Protein AF-A0A3L6N5U7-F1 (afdb_monomer_lite)

Organism: NCBI:txid396571

Structure (mmCIF, N/CA/C/O backbone):
data_AF-A0A3L6N5U7-F1
#
_entry.id   AF-A0A3L6N5U7-F1
#
loop_
_atom_site.group_PDB
_atom_site.id
_atom_site.type_symbol
_atom_site.label_atom_id
_atom_site.label_alt_id
_atom_site.label_comp_id
_atom_site.label_asym_id
_atom_site.label_entity_id
_atom_site.label_seq_id
_atom_site.pdbx_PDB_ins_code
_atom_site.Cartn_x
_atom_site.Cartn_y
_atom_site.Cartn_z
_atom_site.occupancy
_atom_site.B_iso_or_equiv
_atom_site.auth_seq_id
_atom_site.auth_comp_id
_atom_site.auth_asym_id
_atom_site.auth_atom_id
_atom_site.pdbx_PDB_model_num
ATOM 1 N N . MET A 1 1 ? -17.694 -29.998 24.490 1.00 39.41 1 MET A N 1
ATOM 2 C CA . MET A 1 1 ? -16.422 -29.315 24.181 1.00 39.41 1 MET A CA 1
ATOM 3 C C . MET A 1 1 ? -15.915 -29.893 22.875 1.00 39.41 1 MET A C 1
ATOM 5 O O . MET A 1 1 ? -15.383 -30.993 22.890 1.00 39.41 1 MET A O 1
ATOM 9 N N . GLU A 1 2 ? -16.165 -29.221 21.754 1.00 40.91 2 GLU A N 1
ATOM 10 C CA . GLU A 1 2 ? -15.541 -29.601 20.482 1.00 40.91 2 GLU A CA 1
ATOM 11 C C . GLU A 1 2 ? -14.094 -29.110 20.492 1.00 40.91 2 GLU A C 1
ATOM 13 O O . GLU A 1 2 ? -13.830 -27.922 20.671 1.00 40.91 2 GLU A O 1
ATOM 18 N N . GLN A 1 3 ? -13.154 -30.044 20.365 1.00 48.75 3 GLN A N 1
ATOM 19 C CA . GLN A 1 3 ? -11.753 -29.731 20.121 1.00 48.75 3 GLN A CA 1
ATOM 20 C C . GLN A 1 3 ? -11.620 -29.323 18.654 1.00 48.75 3 GLN A C 1
ATOM 22 O O . GLN A 1 3 ? -11.813 -30.147 17.763 1.00 48.75 3 GLN A O 1
ATOM 27 N N . SER A 1 4 ? -11.306 -28.054 18.393 1.00 54.50 4 SER A N 1
ATOM 28 C CA . SER A 1 4 ? -10.945 -27.614 17.049 1.00 54.50 4 SER A CA 1
ATOM 29 C C . SER A 1 4 ? -9.576 -28.191 16.691 1.00 54.50 4 SER A C 1
ATOM 31 O O . SER A 1 4 ? -8.573 -27.846 17.321 1.00 54.50 4 SER A O 1
ATOM 33 N N . THR A 1 5 ? -9.524 -29.065 15.691 1.00 50.28 5 THR A N 1
ATOM 34 C CA . THR A 1 5 ? -8.267 -29.550 15.115 1.00 50.28 5 THR A CA 1
ATOM 35 C C . THR A 1 5 ? -7.458 -28.353 14.595 1.00 50.28 5 THR A C 1
ATOM 37 O O . THR A 1 5 ? -8.010 -27.557 13.830 1.00 50.28 5 THR A O 1
ATOM 40 N N . PRO A 1 6 ? -6.175 -28.186 14.969 1.00 58.03 6 PRO A N 1
ATOM 41 C CA . PRO A 1 6 ? -5.337 -27.152 14.377 1.00 58.03 6 PRO A CA 1
ATOM 42 C C . PRO A 1 6 ? -5.144 -27.501 12.902 1.00 58.03 6 PRO A C 1
ATOM 44 O O . PRO A 1 6 ? -4.611 -28.564 12.582 1.00 58.03 6 PRO A O 1
ATOM 47 N N . VAL A 1 7 ? -5.601 -26.638 11.997 1.00 56.59 7 VAL A N 1
ATOM 48 C CA . VAL A 1 7 ? -5.279 -26.787 10.576 1.00 56.59 7 VAL A CA 1
ATOM 49 C C . VAL A 1 7 ? -3.777 -26.541 10.436 1.00 56.59 7 VAL A C 1
ATOM 51 O O . VAL A 1 7 ? -3.297 -25.446 10.727 1.00 56.59 7 VAL A O 1
ATOM 54 N N . ALA A 1 8 ? -3.029 -27.580 10.063 1.00 52.41 8 ALA A N 1
ATOM 55 C CA . ALA A 1 8 ? -1.595 -27.480 9.834 1.00 52.41 8 ALA A CA 1
ATOM 56 C C . ALA A 1 8 ? -1.334 -26.560 8.633 1.00 52.41 8 ALA A C 1
ATOM 58 O O . ALA A 1 8 ? -1.905 -26.759 7.565 1.00 52.41 8 ALA A O 1
ATOM 59 N N . TYR A 1 9 ? -0.490 -25.545 8.821 1.00 48.12 9 TYR A N 1
ATOM 60 C CA . TYR A 1 9 ? -0.084 -24.630 7.757 1.00 48.12 9 TYR A CA 1
ATOM 61 C C . TYR A 1 9 ? 0.864 -25.361 6.795 1.00 48.12 9 TYR A C 1
ATOM 63 O O . TYR A 1 9 ? 1.998 -25.672 7.154 1.00 48.12 9 TYR A O 1
ATOM 71 N N . ASP A 1 10 ? 0.386 -25.665 5.591 1.00 67.50 10 ASP A N 1
ATOM 72 C CA . ASP A 1 10 ? 1.043 -26.524 4.593 1.00 67.50 10 ASP A CA 1
ATOM 73 C C . ASP A 1 10 ? 1.798 -25.752 3.498 1.00 67.50 10 ASP A C 1
ATOM 75 O O . ASP A 1 10 ? 2.242 -26.337 2.511 1.00 67.50 10 ASP A O 1
ATOM 79 N N . LEU A 1 11 ? 1.990 -24.442 3.691 1.00 47.75 11 LEU A N 1
ATOM 80 C CA . LEU A 1 11 ? 2.719 -23.544 2.783 1.00 47.75 11 LEU A CA 1
ATOM 81 C C . LEU A 1 11 ? 2.132 -23.463 1.360 1.00 47.75 11 LEU A C 1
ATOM 83 O O . LEU A 1 11 ? 2.763 -22.883 0.473 1.00 47.75 11 LEU A O 1
ATOM 87 N N . ALA A 1 12 ? 0.928 -23.990 1.132 1.00 51.53 12 ALA A N 1
ATOM 88 C CA . ALA A 1 12 ? 0.264 -23.967 -0.161 1.00 51.53 12 ALA A CA 1
ATOM 89 C C . ALA A 1 12 ? -0.903 -22.964 -0.178 1.00 51.53 12 ALA A C 1
ATOM 91 O O . ALA A 1 12 ? -1.634 -22.760 0.791 1.00 51.53 12 ALA A O 1
ATOM 92 N N . SER A 1 13 ? -1.080 -22.283 -1.316 1.00 48.91 13 SER A N 1
ATOM 93 C CA . SER A 1 13 ? -2.195 -21.350 -1.507 1.00 48.91 13 SER A CA 1
ATOM 94 C C . SER A 1 13 ? -3.445 -22.127 -1.920 1.00 48.91 13 SER A C 1
ATOM 96 O O . SER A 1 13 ? -3.700 -22.348 -3.102 1.00 48.91 13 SER A O 1
ATOM 98 N N . HIS A 1 14 ? -4.228 -22.569 -0.937 1.00 54.41 14 HIS A N 1
ATOM 99 C CA . HIS A 1 14 ? -5.444 -23.356 -1.176 1.00 54.41 14 HIS A CA 1
ATOM 100 C C . HIS A 1 14 ? -6.653 -22.522 -1.631 1.00 54.41 14 HIS A C 1
ATOM 102 O O . HIS A 1 14 ? -7.686 -23.076 -2.015 1.00 54.41 14 HIS A O 1
ATOM 108 N N . HIS A 1 15 ? -6.559 -21.187 -1.599 1.00 49.44 15 HIS A N 1
ATOM 109 C CA . HIS A 1 15 ? -7.717 -20.301 -1.742 1.00 49.44 15 HIS A CA 1
ATOM 110 C C . HIS A 1 15 ? -7.428 -19.115 -2.672 1.00 49.44 15 HIS A C 1
ATOM 112 O O . HIS A 1 15 ? -7.087 -18.021 -2.226 1.00 49.44 15 HIS A O 1
ATOM 118 N N . ALA A 1 16 ? -7.637 -19.318 -3.976 1.00 43.34 16 ALA A N 1
ATOM 119 C CA . ALA A 1 16 ? -7.373 -18.332 -5.034 1.00 43.34 16 ALA A CA 1
ATOM 120 C C . ALA A 1 16 ? -8.149 -16.999 -4.904 1.00 43.34 16 ALA A C 1
ATOM 122 O O . ALA A 1 16 ? -7.760 -16.007 -5.512 1.00 43.34 16 ALA A O 1
ATOM 123 N N . LEU A 1 17 ? -9.228 -16.959 -4.110 1.00 43.31 17 LEU A N 1
ATOM 124 C CA . LEU A 1 17 ? -10.037 -15.756 -3.856 1.00 43.31 17 LEU A CA 1
ATOM 125 C C . LEU A 1 17 ? -9.650 -15.009 -2.559 1.00 43.31 17 LEU A C 1
ATOM 127 O O . LEU A 1 17 ? -10.233 -13.967 -2.262 1.00 43.31 17 LEU A O 1
ATOM 131 N N . GLY A 1 18 ? -8.649 -15.507 -1.816 1.00 52.25 18 GLY A N 1
ATOM 132 C CA . GLY A 1 18 ? -8.188 -14.958 -0.538 1.00 52.25 18 GLY A CA 1
ATOM 133 C C . GLY A 1 18 ? -9.109 -15.310 0.637 1.00 52.25 18 GLY A C 1
ATOM 134 O O . GLY A 1 18 ? -10.327 -15.266 0.522 1.00 52.25 18 GLY A O 1
ATOM 135 N N . GLY A 1 19 ? -8.546 -15.631 1.810 1.00 52.78 19 GLY A N 1
ATOM 136 C CA . GLY A 1 19 ? -9.317 -16.025 3.007 1.00 52.78 19 GLY A CA 1
ATOM 137 C C . GLY A 1 19 ? -10.397 -15.018 3.439 1.00 52.78 19 GLY A C 1
ATOM 138 O O . GLY A 1 19 ? -11.397 -15.394 4.051 1.00 52.78 19 GLY A O 1
ATOM 139 N N . GLY A 1 20 ? -10.254 -13.749 3.039 1.00 52.97 20 GLY A N 1
ATOM 140 C CA . GLY A 1 20 ? -11.243 -12.704 3.282 1.00 52.97 20 GLY A CA 1
ATOM 141 C C . GLY A 1 20 ? -12.613 -12.975 2.656 1.00 52.97 20 GLY A C 1
ATOM 142 O O . GLY A 1 20 ? -13.619 -12.596 3.251 1.00 52.97 20 GLY A O 1
ATOM 143 N N . SER A 1 21 ? -12.688 -13.691 1.525 1.00 55.34 21 SER A N 1
ATOM 144 C CA . SER A 1 21 ? -13.961 -14.006 0.858 1.00 55.34 21 SER A CA 1
ATOM 145 C C . SER A 1 21 ? -14.874 -14.921 1.683 1.00 55.34 21 SER A C 1
ATOM 147 O O . SER A 1 21 ? -16.085 -14.906 1.487 1.00 55.34 21 SER A O 1
ATOM 149 N N . TYR A 1 22 ? -14.325 -15.693 2.627 1.00 53.09 22 TYR A N 1
ATOM 150 C CA . TYR A 1 22 ? -15.095 -16.606 3.485 1.00 53.09 22 TYR A CA 1
ATOM 151 C C . TYR A 1 22 ? -15.596 -15.944 4.775 1.00 53.09 22 TYR A C 1
ATOM 153 O O . TYR A 1 22 ? -16.622 -16.346 5.318 1.00 53.09 22 TYR A O 1
ATOM 161 N N . ALA A 1 23 ? -14.930 -14.878 5.228 1.00 54.94 23 ALA A N 1
ATOM 162 C CA . ALA A 1 23 ? -15.382 -14.040 6.341 1.00 54.94 23 ALA A CA 1
ATOM 163 C C . ALA A 1 23 ? -16.439 -12.995 5.914 1.00 54.94 23 ALA A C 1
ATOM 165 O O . ALA A 1 23 ? -16.882 -12.175 6.725 1.00 54.94 23 ALA A O 1
ATOM 166 N N . PHE A 1 24 ? -16.860 -13.003 4.641 1.00 54.38 24 PHE A N 1
ATOM 167 C CA . PHE A 1 24 ? -17.803 -12.040 4.075 1.00 54.38 24 PHE A CA 1
ATOM 168 C C . PHE A 1 24 ? -19.251 -12.302 4.526 1.00 54.38 24 PHE A C 1
ATOM 170 O O . PHE A 1 24 ? -20.109 -12.791 3.796 1.00 54.38 24 PHE A O 1
ATOM 177 N N . LYS A 1 25 ? -19.546 -11.868 5.752 1.00 54.81 25 LYS A N 1
ATOM 178 C CA . LYS A 1 25 ? -20.881 -11.449 6.196 1.00 54.81 25 LYS A CA 1
ATOM 179 C C . LYS A 1 25 ? -20.740 -10.083 6.858 1.00 54.81 25 LYS A C 1
ATOM 181 O O . LYS A 1 25 ? -20.513 -10.010 8.056 1.00 54.81 25 LYS A O 1
ATOM 186 N N . THR A 1 26 ? -20.787 -9.024 6.043 1.00 62.34 26 THR A N 1
ATOM 187 C CA . THR A 1 26 ? -20.958 -7.586 6.385 1.00 62.34 26 THR A CA 1
ATOM 188 C C . THR A 1 26 ? -20.045 -6.924 7.436 1.00 62.34 26 THR A C 1
ATOM 190 O O . THR A 1 26 ? -19.988 -5.699 7.468 1.00 62.34 26 THR A O 1
ATOM 193 N N . ARG A 1 27 ? -19.284 -7.663 8.251 1.00 77.25 27 ARG A N 1
ATOM 194 C CA . ARG A 1 27 ? -18.474 -7.167 9.377 1.00 77.25 27 ARG A CA 1
ATOM 195 C C . ARG A 1 27 ? -16.999 -7.549 9.239 1.00 77.25 27 ARG A C 1
ATOM 197 O O . ARG A 1 27 ? -16.330 -7.839 10.223 1.00 77.25 27 ARG A O 1
ATOM 204 N N . TYR A 1 28 ? -16.492 -7.555 8.008 1.00 82.06 28 TYR A N 1
ATOM 205 C CA . TYR A 1 28 ? -15.103 -7.914 7.716 1.00 82.06 28 TYR A CA 1
ATOM 206 C C . TYR A 1 28 ? -14.059 -7.062 8.475 1.00 82.06 28 TYR A C 1
ATOM 208 O O . TYR A 1 28 ? -13.150 -7.651 9.052 1.00 82.06 28 TYR A O 1
ATOM 216 N N . PRO A 1 29 ? -14.197 -5.722 8.591 1.00 86.12 29 PRO A N 1
ATOM 217 C CA . PRO A 1 29 ? -13.277 -4.907 9.394 1.00 86.12 29 PRO A CA 1
ATOM 218 C C . PRO A 1 29 ? -13.261 -5.310 10.874 1.00 86.12 29 PRO A C 1
ATOM 220 O O . PRO A 1 29 ? -12.198 -5.414 11.478 1.00 86.12 29 PRO A O 1
ATOM 223 N N . LEU A 1 30 ? -14.432 -5.612 11.444 1.00 85.94 30 LEU A N 1
ATOM 224 C CA . LEU A 1 30 ? -14.534 -6.080 12.824 1.00 85.94 30 LEU A CA 1
ATOM 225 C C . LEU A 1 30 ? -13.890 -7.456 13.002 1.00 85.94 30 LEU A C 1
ATOM 227 O O . LEU A 1 30 ? -13.192 -7.677 13.983 1.00 85.94 30 LEU A O 1
ATOM 231 N N . TYR A 1 31 ? -14.101 -8.371 12.056 1.00 85.19 31 TYR A N 1
ATOM 232 C CA . TYR A 1 31 ? -13.429 -9.666 12.073 1.00 85.19 31 TYR A CA 1
ATOM 233 C C . TYR A 1 31 ? -11.907 -9.494 12.048 1.00 85.19 31 TYR A C 1
ATOM 235 O O . TYR A 1 31 ? -11.226 -10.039 12.910 1.00 85.19 31 TYR A O 1
ATOM 243 N N . LEU A 1 32 ? -11.377 -8.664 11.146 1.00 85.88 32 LEU A N 1
ATOM 244 C CA . LEU A 1 32 ? -9.943 -8.371 11.094 1.00 85.88 32 LEU A CA 1
ATOM 245 C C . LEU A 1 32 ? -9.427 -7.774 12.405 1.00 85.88 32 LEU A C 1
ATOM 247 O O . LEU A 1 32 ? -8.379 -8.192 12.882 1.00 85.88 32 LEU A O 1
ATOM 251 N N . LYS A 1 33 ? -10.194 -6.879 13.038 1.00 87.44 33 LYS A N 1
ATOM 252 C CA . LYS A 1 33 ? -9.870 -6.344 14.366 1.00 87.44 33 LYS A CA 1
ATOM 253 C C . LYS A 1 33 ? -9.716 -7.445 15.423 1.00 87.44 33 LYS A C 1
ATOM 255 O O . LYS A 1 33 ? -8.835 -7.329 16.265 1.00 87.44 33 LYS A O 1
ATOM 260 N N . THR A 1 34 ? -10.516 -8.518 15.376 1.00 86.38 34 THR A N 1
ATOM 261 C CA . THR A 1 34 ? -10.370 -9.656 16.313 1.00 86.38 34 THR A CA 1
ATOM 262 C C . THR A 1 34 ? -9.111 -10.492 16.091 1.00 86.38 34 THR A C 1
ATOM 264 O O . THR A 1 34 ? -8.728 -11.244 16.980 1.00 86.38 34 THR A O 1
ATOM 267 N N . LEU A 1 35 ? -8.474 -10.370 14.923 1.00 86.56 35 LEU A N 1
ATOM 268 C CA . LEU A 1 35 ? -7.242 -11.087 14.593 1.00 86.56 35 LEU A CA 1
ATOM 269 C C . LEU A 1 35 ? -5.978 -10.310 14.986 1.00 86.56 35 LEU A C 1
ATOM 271 O O . LEU A 1 35 ? -4.882 -10.856 14.893 1.00 86.56 35 LEU A O 1
ATOM 275 N N . LEU A 1 36 ? -6.109 -9.045 15.393 1.00 86.25 36 LEU A N 1
ATOM 276 C CA . LEU A 1 36 ? -4.976 -8.227 15.809 1.00 86.25 36 LEU A CA 1
ATOM 277 C C . LEU A 1 36 ? -4.531 -8.621 17.218 1.00 86.25 36 LEU A C 1
ATOM 279 O O . LEU A 1 36 ? -5.322 -8.598 18.158 1.00 86.25 36 LEU A O 1
ATOM 283 N N . SER A 1 37 ? -3.244 -8.933 17.358 1.00 84.00 37 SER A N 1
ATOM 284 C CA . SER A 1 37 ? -2.620 -9.331 18.625 1.00 84.00 37 SER A CA 1
ATOM 285 C C . SER A 1 37 ? -2.655 -8.218 19.677 1.00 84.00 37 SER A C 1
ATOM 287 O O . SER A 1 37 ? -2.781 -8.499 20.865 1.00 84.00 37 SER A O 1
ATOM 289 N N . ASP A 1 38 ? -2.538 -6.962 19.232 1.00 86.12 38 ASP A N 1
ATOM 290 C CA . ASP A 1 38 ? -2.561 -5.767 20.077 1.00 86.12 38 ASP A CA 1
ATOM 291 C C . ASP A 1 38 ? -3.323 -4.624 19.373 1.00 86.12 38 ASP A C 1
ATOM 293 O O . ASP A 1 38 ? -2.735 -3.846 18.619 1.00 86.12 38 ASP A O 1
ATOM 297 N N . PRO A 1 39 ? -4.644 -4.503 19.598 1.00 76.69 39 PRO A N 1
ATOM 298 C CA . PRO A 1 39 ? -5.463 -3.445 19.006 1.00 76.69 39 PRO A CA 1
ATOM 299 C C . PRO A 1 39 ? -5.122 -2.027 19.495 1.00 76.69 39 PRO A C 1
ATOM 301 O O . PRO A 1 39 ? -5.674 -1.066 18.959 1.00 76.69 39 PRO A O 1
ATOM 304 N N . GLY A 1 40 ? -4.289 -1.887 20.536 1.00 80.44 40 GLY A N 1
ATOM 305 C CA . GLY A 1 40 ? -3.831 -0.595 21.053 1.00 80.44 40 GLY A CA 1
ATOM 306 C C . GLY A 1 40 ? -2.649 -0.015 20.274 1.00 80.44 40 GLY A C 1
ATOM 307 O O . GLY A 1 40 ? -2.355 1.173 20.414 1.00 80.44 40 GLY A O 1
ATOM 308 N N . GLN A 1 41 ? -1.988 -0.826 19.445 1.00 89.88 41 GLN A N 1
ATOM 309 C CA . GLN A 1 41 ? -0.927 -0.381 18.549 1.00 89.88 41 GLN A CA 1
ATOM 310 C C . GLN A 1 41 ? -1.472 0.024 17.180 1.00 89.88 41 GLN A C 1
ATOM 312 O O . GLN A 1 41 ? -2.541 -0.406 16.738 1.00 89.88 41 GLN A O 1
ATOM 317 N N . ARG A 1 42 ? -0.688 0.847 16.478 1.00 91.25 42 ARG A N 1
ATOM 318 C CA . ARG A 1 42 ? -0.975 1.200 15.092 1.00 91.25 42 ARG A CA 1
ATOM 319 C C . ARG A 1 42 ? -0.991 -0.056 14.223 1.00 91.25 42 ARG A C 1
ATOM 321 O O . ARG A 1 42 ? -0.028 -0.814 14.190 1.00 91.25 42 ARG A O 1
ATOM 328 N N . THR A 1 43 ? -2.072 -0.231 13.475 1.00 93.06 43 THR A N 1
ATOM 329 C CA . THR A 1 43 ? -2.232 -1.295 12.484 1.00 93.06 43 THR A CA 1
ATOM 330 C C . THR A 1 43 ? -1.823 -0.791 11.104 1.00 93.06 43 THR A C 1
ATOM 332 O O . THR A 1 43 ? -2.316 0.235 10.635 1.00 93.06 43 THR A O 1
ATOM 335 N N . GLU A 1 44 ? -0.961 -1.529 10.409 1.00 93.81 44 GLU A N 1
ATOM 336 C CA . GLU A 1 44 ? -0.572 -1.200 9.037 1.00 93.81 44 GLU A CA 1
ATOM 337 C C . GLU A 1 44 ? -1.279 -2.103 8.022 1.00 93.81 44 GLU A C 1
ATOM 339 O O . GLU A 1 44 ? -1.172 -3.327 8.066 1.00 93.81 44 GLU A O 1
ATOM 344 N N . VAL A 1 45 ? -1.975 -1.491 7.062 1.00 94.75 45 VAL A N 1
ATOM 345 C CA . VAL A 1 45 ? -2.423 -2.172 5.844 1.00 94.75 45 VAL A CA 1
ATOM 346 C C . VAL A 1 45 ? -1.314 -2.029 4.807 1.00 94.75 45 VAL A C 1
ATOM 348 O O . VAL A 1 45 ? -1.128 -0.961 4.223 1.00 94.75 45 VAL A O 1
ATOM 351 N N . ASN A 1 46 ? -0.559 -3.102 4.595 1.00 94.56 46 ASN A N 1
ATOM 352 C CA . ASN A 1 46 ? 0.540 -3.124 3.638 1.00 94.56 46 ASN A CA 1
ATOM 353 C C . ASN A 1 46 ? 0.074 -3.584 2.248 1.00 94.56 46 ASN A C 1
ATOM 355 O O . ASN A 1 46 ? -0.705 -4.531 2.119 1.00 94.56 46 ASN A O 1
ATOM 359 N N . ILE A 1 47 ? 0.569 -2.917 1.206 1.00 93.06 47 ILE A N 1
ATOM 360 C CA . ILE A 1 47 ? 0.421 -3.338 -0.185 1.00 93.06 47 ILE A CA 1
ATOM 361 C C . ILE A 1 47 ? 1.754 -3.190 -0.915 1.00 93.06 47 ILE A C 1
ATOM 363 O O . ILE A 1 47 ? 2.375 -2.130 -0.883 1.00 93.06 47 ILE A O 1
ATOM 367 N N . ILE A 1 48 ? 2.159 -4.248 -1.616 1.00 91.94 48 ILE A N 1
ATOM 368 C CA . ILE A 1 48 ? 3.361 -4.266 -2.450 1.00 91.94 48 ILE A CA 1
ATOM 369 C C . ILE A 1 48 ? 2.951 -4.116 -3.912 1.00 91.94 48 ILE A C 1
ATOM 371 O O . ILE A 1 48 ? 2.039 -4.794 -4.392 1.00 91.94 48 ILE A O 1
ATOM 375 N N . ILE A 1 49 ? 3.614 -3.211 -4.626 1.00 90.19 49 ILE A N 1
ATOM 376 C CA . ILE A 1 49 ? 3.274 -2.832 -5.995 1.00 90.19 49 ILE A CA 1
ATOM 377 C C . ILE A 1 49 ? 4.543 -2.776 -6.829 1.00 90.19 49 ILE A C 1
ATOM 379 O O . ILE A 1 49 ? 5.555 -2.241 -6.395 1.00 90.19 49 ILE A O 1
ATOM 383 N N . GLN A 1 50 ? 4.470 -3.265 -8.063 1.00 89.50 50 GLN A N 1
ATOM 384 C CA . GLN A 1 50 ? 5.554 -3.186 -9.035 1.00 89.50 50 GLN A CA 1
ATOM 385 C C . GLN A 1 50 ? 5.145 -2.258 -10.196 1.00 89.50 50 GLN A C 1
ATOM 387 O O . GLN A 1 50 ? 4.422 -2.701 -11.090 1.00 89.50 50 GLN A O 1
ATOM 392 N N . PRO A 1 51 ? 5.594 -0.988 -10.228 1.00 88.88 51 PRO A N 1
ATOM 393 C CA . PRO A 1 51 ? 5.318 -0.025 -11.303 1.00 88.88 51 PRO A CA 1
ATOM 394 C C . PRO A 1 51 ? 6.007 -0.377 -12.637 1.00 88.88 51 PRO A C 1
ATOM 396 O O . PRO A 1 51 ? 6.894 0.322 -13.113 1.00 88.88 51 PRO A O 1
ATOM 399 N N . ASN A 1 52 ? 5.626 -1.487 -13.261 1.00 85.88 52 ASN A N 1
ATOM 400 C CA . ASN A 1 52 ? 6.226 -1.987 -14.505 1.00 85.88 52 ASN A CA 1
ATOM 401 C C . ASN A 1 52 ? 5.469 -1.571 -15.778 1.00 85.88 52 ASN A C 1
ATOM 403 O O . ASN A 1 52 ? 5.945 -1.789 -16.889 1.00 85.88 52 ASN A O 1
ATOM 407 N N . SER A 1 53 ? 4.284 -0.996 -15.609 1.00 87.56 53 SER A N 1
ATOM 408 C CA . SER A 1 53 ? 3.340 -0.603 -16.652 1.00 87.56 53 SER A CA 1
ATOM 409 C C . SER A 1 53 ? 2.384 0.450 -16.078 1.00 87.56 53 SER A C 1
ATOM 411 O O . SER A 1 53 ? 2.357 0.625 -14.853 1.00 87.56 53 SER A O 1
ATOM 413 N N . PRO A 1 54 ? 1.588 1.166 -16.900 1.00 91.56 54 PRO A N 1
ATOM 414 C CA . PRO A 1 54 ? 0.505 1.993 -16.375 1.00 91.56 54 PRO A CA 1
ATOM 415 C C . PRO A 1 54 ? -0.409 1.164 -15.464 1.00 91.56 54 PRO A C 1
ATOM 417 O O . PRO A 1 54 ? -0.661 -0.005 -15.749 1.00 91.56 54 PRO A O 1
ATOM 420 N N . ALA A 1 55 ? -0.904 1.758 -14.376 1.00 91.38 55 ALA A N 1
ATOM 421 C CA . ALA A 1 55 ? -1.759 1.051 -13.427 1.00 91.38 55 ALA A CA 1
ATOM 422 C C . ALA A 1 55 ? -3.017 0.513 -14.129 1.00 91.38 55 ALA A C 1
ATOM 424 O O . ALA A 1 55 ? -3.899 1.269 -14.535 1.00 91.38 55 ALA A O 1
ATOM 425 N N . HIS A 1 56 ? -3.091 -0.807 -14.285 1.00 90.88 56 HIS A N 1
ATOM 426 C CA . HIS A 1 56 ? -4.249 -1.473 -14.867 1.00 90.88 56 HIS A CA 1
ATOM 427 C C . HIS A 1 56 ? -5.340 -1.698 -13.811 1.00 90.88 56 HIS A C 1
ATOM 429 O O . HIS A 1 56 ? -5.119 -1.520 -12.611 1.00 90.88 56 HIS A O 1
ATOM 435 N N . VAL A 1 57 ? -6.515 -2.166 -14.242 1.00 89.81 57 VAL A N 1
ATOM 436 C CA . VAL A 1 57 ? -7.688 -2.353 -13.366 1.00 89.81 57 VAL A CA 1
ATOM 437 C C . VAL A 1 57 ? -7.375 -3.161 -12.102 1.00 89.81 57 VAL A C 1
ATOM 439 O O . VAL A 1 57 ? -7.755 -2.743 -11.016 1.00 89.81 57 VAL A O 1
ATOM 442 N N . GLY A 1 58 ? -6.597 -4.245 -12.212 1.00 87.94 58 GLY A N 1
ATOM 443 C CA . GLY A 1 58 ? -6.168 -5.036 -11.051 1.00 87.94 58 GLY A CA 1
ATOM 444 C C . GLY A 1 58 ? -5.423 -4.212 -9.993 1.00 87.94 58 GLY A C 1
ATOM 445 O O . GLY A 1 58 ? -5.797 -4.239 -8.826 1.00 87.94 58 GLY A O 1
ATOM 446 N N . THR A 1 59 ? -4.434 -3.412 -10.400 1.00 91.25 59 THR A N 1
ATOM 447 C CA . THR A 1 59 ? -3.699 -2.497 -9.516 1.00 91.25 59 THR A CA 1
ATOM 448 C C . THR A 1 59 ? -4.631 -1.495 -8.844 1.00 91.25 59 THR A C 1
ATOM 450 O O . THR A 1 59 ? -4.550 -1.301 -7.633 1.00 91.25 59 THR A O 1
ATOM 453 N N . MET A 1 60 ? -5.543 -0.889 -9.612 1.00 92.69 60 MET A N 1
ATOM 454 C CA . MET A 1 60 ? -6.516 0.075 -9.088 1.00 92.69 60 MET A CA 1
ATOM 455 C C . MET A 1 60 ? -7.450 -0.563 -8.059 1.00 92.69 60 MET A C 1
ATOM 457 O O . MET A 1 60 ? -7.725 0.040 -7.023 1.00 92.69 60 MET A O 1
ATOM 461 N N . CYS A 1 61 ? -7.911 -1.789 -8.313 1.00 92.12 61 CYS A N 1
ATOM 462 C CA . CYS A 1 61 ? -8.745 -2.541 -7.383 1.00 92.12 61 CYS A CA 1
ATOM 463 C C . CYS A 1 61 ? -7.996 -2.877 -6.090 1.00 92.12 61 CYS A C 1
ATOM 465 O O . CYS A 1 61 ? -8.548 -2.660 -5.014 1.00 92.12 61 CYS A O 1
ATOM 467 N N . SER A 1 62 ? -6.751 -3.353 -6.172 1.00 93.25 62 SER A N 1
ATOM 468 C CA . SER A 1 62 ? -5.950 -3.690 -4.988 1.00 93.25 62 SER A CA 1
ATOM 469 C C . SER A 1 62 ? -5.624 -2.459 -4.141 1.00 93.25 62 SER A C 1
ATOM 471 O O . SER A 1 62 ? -5.826 -2.476 -2.928 1.00 93.25 62 SER A O 1
ATOM 473 N N . LEU A 1 63 ? -5.194 -1.363 -4.777 1.00 95.56 63 LEU A N 1
ATOM 474 C CA . LEU A 1 63 ? -4.976 -0.078 -4.109 1.00 95.56 63 LEU A CA 1
ATOM 475 C C . LEU A 1 63 ? -6.269 0.436 -3.465 1.00 95.56 63 LEU A C 1
ATOM 477 O O . LEU A 1 63 ? -6.293 0.756 -2.279 1.00 95.56 63 LEU A O 1
ATOM 481 N N . GLY A 1 64 ? -7.366 0.466 -4.223 1.00 95.19 64 GLY A N 1
ATOM 482 C CA . GLY A 1 64 ? -8.667 0.893 -3.716 1.00 95.19 64 GLY A CA 1
ATOM 483 C C . GLY A 1 64 ? -9.123 0.062 -2.518 1.00 95.19 64 GLY A C 1
ATOM 484 O O . GLY A 1 64 ? -9.574 0.623 -1.522 1.00 95.19 64 GLY A O 1
ATOM 485 N N . LEU A 1 65 ? -8.950 -1.261 -2.573 1.00 93.94 65 LEU A N 1
ATOM 486 C CA . LEU A 1 65 ? -9.276 -2.158 -1.469 1.00 93.94 65 LEU A CA 1
ATOM 487 C C . LEU A 1 65 ? -8.447 -1.847 -0.220 1.00 93.94 65 LEU A C 1
ATOM 489 O O . LEU A 1 65 ? -9.026 -1.775 0.861 1.00 93.94 65 LEU A O 1
ATOM 493 N N . ALA A 1 66 ? -7.137 -1.621 -0.353 1.00 95.88 66 ALA A N 1
ATOM 494 C CA . ALA A 1 66 ? -6.270 -1.285 0.777 1.00 95.88 66 ALA A CA 1
ATOM 495 C C . ALA A 1 66 ? -6.743 -0.010 1.498 1.00 95.88 66 ALA A C 1
ATOM 497 O O . ALA A 1 66 ? -6.915 -0.007 2.718 1.00 95.88 66 ALA A O 1
ATOM 498 N N . PHE A 1 67 ? -7.046 1.051 0.744 1.00 97.25 67 PHE A N 1
ATOM 499 C CA . PHE A 1 67 ? -7.519 2.318 1.311 1.00 97.25 67 PHE A CA 1
ATOM 500 C C . PHE A 1 67 ? -8.943 2.237 1.876 1.00 97.25 67 PHE A C 1
ATOM 502 O O . PHE A 1 67 ? -9.208 2.781 2.951 1.00 97.25 67 PHE A O 1
ATOM 509 N N . VAL A 1 68 ? -9.859 1.533 1.200 1.00 95.25 68 VAL A N 1
ATOM 510 C CA . VAL A 1 68 ? -11.210 1.278 1.725 1.00 95.25 68 VAL A CA 1
ATOM 511 C C . VAL A 1 68 ? -11.123 0.497 3.029 1.00 95.25 68 VAL A C 1
ATOM 513 O O . VAL A 1 68 ? -11.780 0.865 3.999 1.00 95.25 68 VAL A O 1
ATOM 516 N N . LEU A 1 69 ? -10.312 -0.559 3.070 1.00 93.56 69 LEU A N 1
ATOM 517 C CA . LEU A 1 69 ? -10.145 -1.378 4.260 1.00 93.56 69 LEU A CA 1
ATOM 518 C C . LEU A 1 69 ? -9.592 -0.551 5.422 1.00 93.56 69 LEU A C 1
ATOM 520 O O . LEU A 1 69 ? -10.172 -0.575 6.505 1.00 93.56 69 LEU A O 1
ATOM 524 N N . ALA A 1 70 ? -8.534 0.226 5.186 1.00 96.25 70 ALA A N 1
ATOM 525 C CA . ALA A 1 70 ? -7.957 1.091 6.205 1.00 96.25 70 ALA A CA 1
ATOM 526 C C . ALA A 1 70 ? -8.983 2.093 6.754 1.00 96.25 70 ALA A C 1
ATOM 528 O O . ALA A 1 70 ? -9.139 2.207 7.967 1.00 96.25 70 ALA A O 1
ATOM 529 N N . ARG A 1 71 ? -9.772 2.741 5.883 1.00 96.50 71 ARG A N 1
ATOM 530 C CA . ARG A 1 71 ? -10.864 3.631 6.312 1.00 96.50 71 ARG A CA 1
ATOM 531 C C . ARG A 1 71 ? -11.883 2.913 7.189 1.00 96.50 71 ARG A C 1
ATOM 533 O O . ARG A 1 71 ? -12.315 3.465 8.194 1.00 96.50 71 ARG A O 1
ATOM 540 N N . ARG A 1 72 ? -12.267 1.691 6.821 1.00 93.94 72 ARG A N 1
ATOM 541 C CA . ARG A 1 72 ? -13.227 0.910 7.606 1.00 93.94 72 ARG A CA 1
ATOM 542 C C . ARG A 1 72 ? -12.662 0.475 8.955 1.00 93.94 72 ARG A C 1
ATOM 544 O O . ARG A 1 72 ? -13.410 0.440 9.918 1.00 93.94 72 ARG A O 1
ATOM 551 N N . LEU A 1 73 ? -11.370 0.173 9.045 1.00 93.56 73 LEU A N 1
ATOM 552 C CA . LEU A 1 73 ? -10.717 -0.134 10.319 1.00 93.56 73 LEU A CA 1
ATOM 553 C C . LEU A 1 73 ? -10.611 1.113 11.219 1.00 93.56 73 LEU A C 1
ATOM 555 O O . LEU A 1 73 ? -10.810 0.996 12.427 1.00 93.56 73 LEU A O 1
ATOM 559 N N . LEU A 1 74 ? -10.397 2.305 10.641 1.00 95.06 74 LEU A N 1
ATOM 560 C CA . LEU A 1 74 ? -10.501 3.577 11.374 1.00 95.06 74 LEU A CA 1
ATOM 561 C C . LEU A 1 74 ? -11.917 3.793 11.937 1.00 95.06 74 LEU A C 1
ATOM 563 O O . LEU A 1 74 ? -12.060 4.2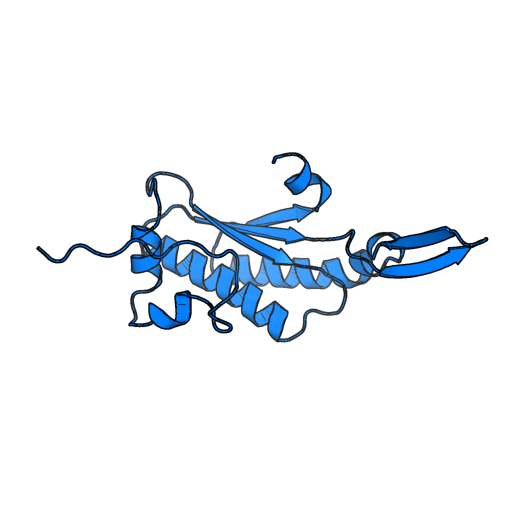28 13.076 1.00 95.06 74 LEU A O 1
ATOM 567 N N . ASP A 1 75 ? -12.965 3.471 11.167 1.00 94.25 75 ASP A N 1
ATOM 568 C CA . ASP A 1 75 ? -14.362 3.567 11.632 1.00 94.25 75 ASP A CA 1
ATOM 569 C C . ASP A 1 75 ? -14.644 2.630 12.829 1.00 94.25 75 ASP A C 1
ATOM 571 O O . ASP A 1 75 ? -15.498 2.932 13.660 1.00 94.25 75 ASP A O 1
ATOM 575 N N . GLU A 1 76 ? -13.896 1.528 12.957 1.00 92.19 76 GLU A N 1
ATOM 576 C CA . GLU A 1 76 ? -13.951 0.589 14.092 1.00 92.19 76 GLU A CA 1
ATOM 577 C C . GLU A 1 76 ? -13.063 1.018 15.283 1.00 92.19 76 GLU A C 1
ATOM 579 O O . GLU A 1 76 ? -12.891 0.260 16.249 1.00 92.19 76 GLU A O 1
ATOM 584 N N . GLY A 1 77 ? -12.488 2.225 15.233 1.00 93.19 77 GLY A N 1
ATOM 585 C CA . GLY A 1 77 ? -11.727 2.841 16.322 1.00 93.19 77 GLY A CA 1
ATOM 586 C C . GLY A 1 77 ? -10.273 2.385 16.446 1.00 93.19 77 GLY A C 1
ATOM 587 O O . GLY A 1 77 ? -9.696 2.533 17.520 1.00 93.19 77 GLY A O 1
ATOM 588 N N . LEU A 1 78 ? -9.688 1.804 15.396 1.00 94.00 78 LEU A N 1
ATOM 589 C CA . LEU A 1 78 ? -8.257 1.486 15.355 1.00 94.00 78 LEU A CA 1
ATOM 590 C C . LEU A 1 78 ? -7.436 2.695 14.877 1.00 94.00 78 LEU A C 1
ATOM 592 O O . LEU A 1 78 ? -7.929 3.496 14.086 1.00 94.00 78 LEU A O 1
ATOM 596 N N . ASP A 1 79 ? -6.172 2.795 15.299 1.00 95.06 79 ASP A N 1
ATOM 597 C CA . ASP A 1 79 ? -5.177 3.649 14.631 1.00 95.06 79 ASP A CA 1
ATOM 598 C C . ASP A 1 79 ? -4.596 2.878 13.442 1.00 95.06 79 ASP A C 1
ATOM 600 O O . ASP A 1 79 ? -3.996 1.819 13.624 1.00 95.06 79 ASP A O 1
ATOM 604 N N . VAL A 1 80 ? -4.824 3.362 12.218 1.00 96.00 80 VAL A N 1
ATOM 605 C CA . VAL A 1 80 ? -4.514 2.618 10.987 1.00 96.00 80 VAL A CA 1
ATOM 606 C C . VAL A 1 80 ? -3.803 3.499 9.971 1.00 96.00 80 VAL A C 1
ATOM 608 O O . VAL A 1 80 ? -4.209 4.637 9.722 1.00 96.00 80 VAL A O 1
ATOM 611 N N . SER A 1 81 ? -2.795 2.934 9.310 1.00 97.38 81 SER A N 1
ATOM 612 C CA . SER A 1 81 ? -2.118 3.538 8.161 1.00 97.38 81 SER A CA 1
ATOM 613 C C . SER A 1 81 ? -2.016 2.582 6.978 1.00 97.38 81 SER A C 1
ATOM 615 O O . SER A 1 81 ? -2.064 1.364 7.145 1.00 97.38 81 SER A O 1
ATOM 617 N N . VAL A 1 82 ? -1.845 3.135 5.776 1.00 98.06 82 VAL A N 1
ATOM 618 C CA . VAL A 1 82 ? -1.536 2.352 4.571 1.00 98.06 82 VAL A CA 1
ATOM 619 C C . VAL A 1 82 ? -0.058 2.493 4.223 1.00 98.06 82 VAL A C 1
ATOM 621 O O . VAL A 1 82 ? 0.439 3.603 4.043 1.00 98.06 82 VAL A O 1
ATOM 624 N N . THR A 1 83 ? 0.629 1.368 4.060 1.00 97.12 83 THR A N 1
ATOM 625 C CA . THR A 1 83 ? 2.025 1.328 3.615 1.00 97.12 83 THR A CA 1
ATOM 626 C C . THR A 1 83 ? 2.070 0.779 2.190 1.00 97.12 83 THR A C 1
ATOM 628 O O . THR A 1 83 ? 1.704 -0.369 1.954 1.00 97.12 83 THR A O 1
ATOM 631 N N . CYS A 1 84 ? 2.471 1.619 1.234 1.00 95.94 84 CYS A N 1
ATOM 632 C CA . CYS A 1 84 ? 2.629 1.264 -0.176 1.00 95.94 84 CYS A CA 1
ATOM 633 C C . CYS A 1 84 ? 4.108 1.009 -0.481 1.00 95.94 84 CYS A C 1
ATOM 635 O O . CYS A 1 84 ? 4.884 1.953 -0.645 1.00 95.94 84 CYS A O 1
ATOM 637 N N . ASP A 1 85 ? 4.481 -0.258 -0.585 1.00 93.56 85 ASP A N 1
ATOM 638 C CA . ASP A 1 85 ? 5.839 -0.686 -0.900 1.00 93.56 85 ASP A CA 1
ATOM 639 C C . ASP A 1 85 ? 6.010 -0.809 -2.413 1.00 93.56 85 ASP A C 1
ATOM 641 O O . ASP A 1 85 ? 5.345 -1.606 -3.077 1.00 93.56 85 ASP A O 1
ATOM 645 N N . LEU A 1 86 ? 6.894 0.009 -2.978 1.00 91.06 86 LEU A N 1
ATOM 646 C CA . LEU A 1 86 ? 7.173 0.039 -4.406 1.00 91.06 86 LEU A CA 1
ATOM 647 C C . LEU A 1 86 ? 8.392 -0.830 -4.715 1.00 91.06 86 LEU A C 1
ATOM 649 O O . LEU A 1 86 ? 9.522 -0.506 -4.349 1.00 91.06 86 LEU A O 1
ATOM 653 N N . TRP A 1 87 ? 8.151 -1.931 -5.422 1.00 85.56 87 TRP A N 1
ATOM 654 C CA . TRP A 1 87 ? 9.175 -2.856 -5.886 1.00 85.56 87 TRP A CA 1
ATOM 655 C C . TRP A 1 87 ? 9.781 -2.357 -7.199 1.00 85.56 87 TRP A C 1
ATOM 657 O O . TRP A 1 87 ? 9.111 -2.328 -8.237 1.00 85.56 87 TRP A O 1
ATOM 667 N N . ASP A 1 88 ? 11.071 -2.019 -7.176 1.00 77.00 88 ASP A N 1
ATOM 668 C CA . ASP A 1 88 ? 11.780 -1.461 -8.331 1.00 77.00 88 ASP A CA 1
ATOM 669 C C . ASP A 1 88 ? 12.850 -2.386 -8.948 1.00 77.00 88 ASP A C 1
ATOM 671 O O . ASP A 1 88 ? 13.116 -2.280 -10.152 1.00 77.00 88 ASP A O 1
ATOM 675 N N . ARG A 1 89 ? 13.391 -3.367 -8.206 1.00 70.06 89 ARG A N 1
ATOM 676 C CA . ARG A 1 89 ? 14.375 -4.350 -8.709 1.00 70.06 89 ARG A CA 1
ATOM 677 C C . ARG A 1 89 ? 13.767 -5.589 -9.355 1.00 70.06 89 ARG A C 1
ATOM 679 O O . ARG A 1 89 ? 14.474 -6.569 -9.606 1.00 70.06 89 ARG A O 1
ATOM 686 N N . ALA A 1 90 ? 12.471 -5.578 -9.650 1.00 68.69 90 ALA A N 1
ATOM 687 C CA . ALA A 1 90 ? 11.841 -6.708 -10.314 1.00 68.69 90 ALA A CA 1
ATOM 688 C C . ALA A 1 90 ? 12.547 -7.018 -11.648 1.00 68.69 90 ALA A C 1
ATOM 690 O O . ALA A 1 90 ? 13.076 -6.126 -12.326 1.00 68.69 90 ALA A O 1
ATOM 691 N N . LYS A 1 91 ? 12.596 -8.309 -11.996 1.00 66.31 91 LYS A N 1
ATOM 692 C CA . LYS A 1 91 ? 13.378 -8.813 -13.129 1.00 66.31 91 LYS A CA 1
ATOM 693 C C . LYS A 1 91 ? 12.892 -8.175 -14.439 1.00 66.31 91 LYS A C 1
ATOM 695 O O . LYS A 1 91 ? 11.716 -8.289 -14.772 1.00 66.31 91 LYS A O 1
ATOM 700 N N . GLY A 1 92 ? 13.786 -7.489 -15.153 1.00 66.69 92 GLY A N 1
ATOM 701 C CA . GLY A 1 92 ? 13.528 -6.896 -16.467 1.00 66.69 92 GLY A CA 1
ATOM 702 C C . GLY A 1 92 ? 13.981 -7.817 -17.604 1.00 66.69 92 GLY A C 1
ATOM 703 O O . GLY A 1 92 ? 13.488 -8.931 -17.729 1.00 66.69 92 GLY A O 1
ATOM 704 N N . GLU A 1 93 ? 14.912 -7.363 -18.455 1.00 69.50 93 GLU A N 1
ATOM 705 C CA . GLU A 1 93 ? 15.496 -8.246 -19.488 1.00 69.50 93 GLU A CA 1
ATOM 706 C C . GLU A 1 93 ? 16.521 -9.186 -18.889 1.00 69.50 93 GLU A C 1
ATOM 708 O O . GLU A 1 93 ? 17.310 -8.783 -18.031 1.00 69.50 93 GLU A O 1
ATOM 713 N N . GLN A 1 94 ? 16.580 -10.379 -19.466 1.00 75.62 94 GLN A N 1
ATOM 714 C CA . GLN A 1 94 ? 17.748 -11.236 -19.391 1.00 75.62 94 GLN A CA 1
ATOM 715 C C . GLN A 1 94 ? 18.523 -11.134 -20.698 1.00 75.62 94 GLN A C 1
ATOM 717 O O . GLN A 1 94 ? 17.933 -11.130 -21.776 1.00 75.62 94 GLN A O 1
ATOM 722 N N . MET A 1 95 ? 19.842 -11.055 -20.593 1.00 81.94 95 MET A N 1
ATOM 723 C CA . MET A 1 95 ? 20.739 -11.151 -21.734 1.00 81.94 95 MET A CA 1
ATOM 724 C C . MET A 1 95 ? 21.926 -12.034 -21.378 1.00 81.94 95 MET A C 1
ATOM 726 O O . MET A 1 95 ? 22.361 -12.058 -20.228 1.00 81.94 95 MET A O 1
ATOM 730 N N . THR A 1 96 ? 22.463 -12.740 -22.363 1.00 84.38 96 THR A N 1
ATOM 731 C CA . THR A 1 96 ? 23.639 -13.590 -22.179 1.00 84.38 96 THR A CA 1
ATOM 732 C C . THR A 1 96 ? 24.831 -12.949 -22.871 1.00 84.38 96 THR A C 1
ATOM 734 O O . THR A 1 96 ? 24.755 -12.640 -24.058 1.00 84.38 96 THR A O 1
ATOM 737 N N . ILE A 1 97 ? 25.920 -12.749 -22.130 1.00 83.69 97 ILE A N 1
ATOM 738 C CA . ILE A 1 97 ? 27.207 -12.279 -22.657 1.00 83.69 97 ILE A CA 1
ATOM 739 C C . ILE A 1 97 ? 28.240 -13.331 -22.254 1.00 83.69 97 ILE A C 1
ATOM 741 O O . ILE A 1 97 ? 28.358 -13.642 -21.071 1.00 83.69 97 ILE A O 1
ATOM 745 N N . ASP A 1 98 ? 28.907 -13.940 -23.236 1.00 83.75 98 ASP A N 1
ATOM 746 C CA . ASP A 1 98 ? 29.934 -14.979 -23.039 1.00 83.75 98 ASP A CA 1
ATOM 747 C C . ASP A 1 98 ? 29.497 -16.148 -22.134 1.00 83.75 98 ASP A C 1
ATOM 749 O O . ASP A 1 98 ? 30.248 -16.653 -21.304 1.00 83.75 98 ASP A O 1
ATOM 753 N N . GLY A 1 99 ? 28.239 -16.579 -22.273 1.00 83.06 99 GLY A N 1
ATOM 754 C CA . GLY A 1 99 ? 27.661 -17.670 -21.479 1.00 83.06 99 GLY A CA 1
ATOM 755 C C . GLY A 1 99 ? 27.214 -17.276 -20.066 1.00 83.06 99 GLY A C 1
ATOM 756 O O . GLY A 1 99 ? 26.583 -18.084 -19.387 1.00 83.06 99 GLY A O 1
ATOM 757 N N . VAL A 1 100 ? 27.459 -16.036 -19.632 1.00 82.44 100 VAL A N 1
ATOM 758 C CA . VAL A 1 100 ? 26.991 -15.500 -18.347 1.00 82.44 100 VAL A CA 1
ATOM 759 C C . VAL A 1 100 ? 25.642 -14.805 -18.534 1.00 82.44 100 VAL A C 1
ATOM 761 O O . VAL A 1 100 ? 25.475 -13.965 -19.420 1.00 82.44 100 VAL A O 1
ATOM 764 N N . VAL A 1 101 ? 24.659 -15.154 -17.698 1.00 80.31 101 VAL A N 1
ATOM 765 C CA . VAL A 1 101 ? 23.324 -14.537 -17.712 1.00 80.31 101 VAL A CA 1
ATOM 766 C C . VAL A 1 101 ? 23.344 -13.255 -16.884 1.00 80.31 101 VAL A C 1
ATOM 768 O O . VAL A 1 101 ? 23.497 -13.286 -15.665 1.00 80.31 101 VAL A O 1
ATOM 771 N N . TYR A 1 102 ? 23.133 -12.129 -17.553 1.00 76.69 102 TYR A N 1
ATOM 772 C CA . TYR A 1 102 ? 22.930 -10.821 -16.946 1.00 76.69 102 TYR 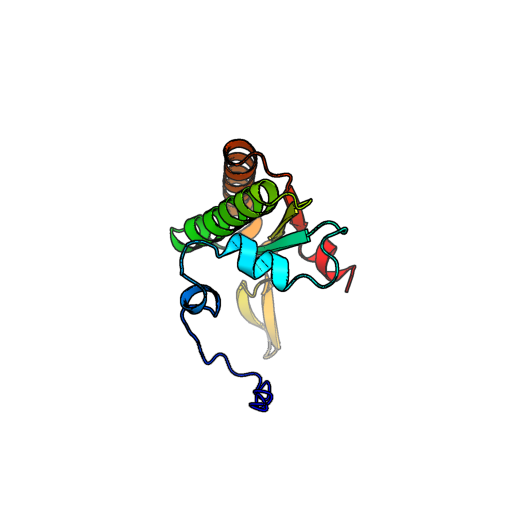A CA 1
ATOM 773 C C . TYR A 1 102 ? 21.444 -10.494 -16.912 1.00 76.69 102 TYR A C 1
ATOM 775 O O . TYR A 1 102 ? 20.697 -10.803 -17.842 1.00 76.69 102 TYR A O 1
ATOM 783 N N . GLN A 1 103 ? 21.014 -9.817 -15.852 1.00 74.56 103 GLN A N 1
ATOM 784 C CA . GLN A 1 103 ? 19.631 -9.398 -15.696 1.00 74.56 103 GLN A CA 1
ATOM 785 C C . GLN A 1 103 ? 19.574 -7.909 -15.368 1.00 74.56 103 GLN A C 1
ATOM 787 O O . GLN A 1 103 ? 20.117 -7.477 -14.354 1.00 74.56 103 GLN A O 1
ATOM 792 N N . LYS A 1 104 ? 18.900 -7.128 -16.213 1.00 70.94 104 LYS A N 1
ATOM 793 C CA . LYS A 1 104 ? 18.655 -5.701 -15.955 1.00 70.94 104 LYS A CA 1
ATOM 794 C C . LYS A 1 104 ? 17.361 -5.556 -15.171 1.00 70.94 104 LYS A C 1
ATOM 796 O O . LYS A 1 104 ? 16.348 -6.135 -15.569 1.00 70.94 104 LYS A O 1
ATOM 801 N N . SER A 1 105 ? 17.373 -4.804 -14.075 1.00 69.31 105 SER A N 1
ATOM 802 C CA . SER A 1 105 ? 16.145 -4.522 -13.329 1.00 69.31 105 SER A CA 1
ATOM 803 C C . SER A 1 105 ? 15.234 -3.550 -14.090 1.00 69.31 105 SER A C 1
ATOM 805 O O . SER A 1 105 ? 15.655 -2.882 -15.040 1.00 69.31 105 SER A O 1
ATOM 807 N N . LEU A 1 106 ? 13.968 -3.445 -13.681 1.00 65.31 106 LEU A N 1
ATOM 808 C CA . LEU A 1 106 ? 13.063 -2.423 -14.222 1.00 65.31 106 LEU A CA 1
ATOM 809 C C . LEU A 1 106 ? 13.515 -0.993 -13.906 1.00 65.31 106 LEU A C 1
ATOM 811 O O . LEU A 1 106 ? 13.280 -0.094 -14.720 1.00 65.31 106 LEU A O 1
ATOM 815 N N . ARG A 1 107 ? 14.186 -0.799 -12.763 1.00 67.88 107 ARG A N 1
ATOM 816 C CA . ARG A 1 107 ? 14.873 0.446 -12.400 1.00 67.88 107 ARG A CA 1
ATOM 817 C C . ARG A 1 107 ? 15.961 0.795 -13.422 1.00 67.88 107 ARG A C 1
ATOM 819 O O . ARG A 1 107 ? 15.979 1.921 -13.910 1.00 67.88 107 ARG A O 1
ATOM 826 N N . ASP A 1 108 ? 16.806 -0.165 -13.801 1.00 69.38 108 ASP A N 1
ATOM 827 C CA . ASP A 1 108 ? 17.924 0.058 -14.743 1.00 69.38 108 ASP A CA 1
ATOM 828 C C . ASP A 1 108 ? 17.450 0.354 -16.172 1.00 69.38 108 ASP A C 1
ATOM 830 O O . ASP A 1 108 ? 18.166 0.957 -16.970 1.00 69.38 108 ASP A O 1
ATOM 834 N N . LYS A 1 109 ? 16.225 -0.062 -16.507 1.00 73.25 109 LYS A N 1
ATOM 835 C CA . LYS A 1 109 ? 15.575 0.230 -17.791 1.00 73.25 109 LYS A CA 1
ATOM 836 C C . LYS A 1 109 ? 14.831 1.565 -17.826 1.00 73.25 109 LYS A C 1
ATOM 838 O O . LYS A 1 109 ? 14.265 1.907 -18.863 1.00 73.25 109 LYS A O 1
ATOM 843 N N . GLY A 1 110 ? 14.724 2.276 -16.703 1.00 76.81 110 GLY A N 1
ATOM 844 C CA . GLY A 1 110 ? 13.893 3.478 -16.600 1.00 76.81 110 GLY A CA 1
ATOM 845 C C . GLY A 1 110 ? 12.380 3.208 -16.636 1.00 76.81 110 GLY A C 1
ATOM 846 O O . GLY A 1 110 ? 11.587 4.148 -16.596 1.00 76.81 110 GLY A O 1
ATOM 847 N N . THR A 1 111 ? 11.946 1.942 -16.731 1.00 81.00 111 THR A N 1
ATOM 848 C CA . THR A 1 111 ? 10.520 1.574 -16.831 1.00 81.00 111 THR A CA 1
ATOM 849 C C . THR A 1 111 ? 9.786 1.883 -15.533 1.00 81.00 111 THR A C 1
ATOM 851 O O . THR A 1 111 ? 8.684 2.425 -15.567 1.00 81.00 111 THR A O 1
ATOM 854 N N . PHE A 1 112 ? 10.432 1.620 -14.395 1.00 85.00 112 PHE A N 1
ATOM 855 C CA . PHE A 1 112 ? 9.904 1.986 -13.085 1.00 85.00 112 PHE A CA 1
ATOM 856 C C . PHE A 1 112 ? 9.671 3.500 -12.982 1.00 85.00 112 PHE A C 1
ATOM 858 O O . PHE A 1 112 ? 8.562 3.947 -12.702 1.00 85.00 112 PHE A O 1
ATOM 865 N N . GLN A 1 113 ? 10.690 4.301 -13.299 1.00 87.88 113 GLN A N 1
ATOM 866 C CA . GLN A 1 113 ?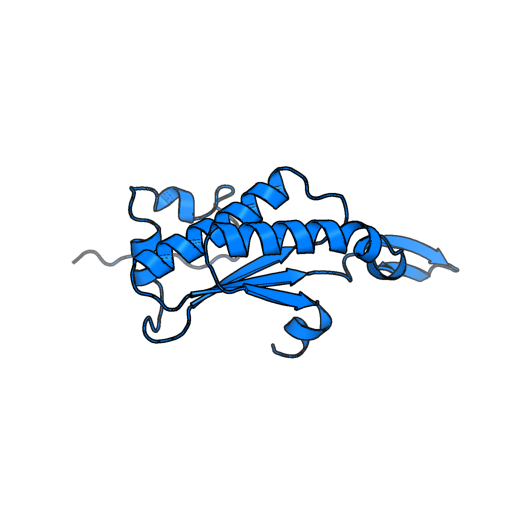 10.652 5.762 -13.217 1.00 87.88 113 GLN A CA 1
ATOM 867 C C . GLN A 1 113 ? 9.625 6.360 -14.181 1.00 87.88 113 GLN A C 1
ATOM 869 O O . GLN A 1 113 ? 8.974 7.346 -13.847 1.00 87.88 113 GLN A O 1
ATOM 874 N N . LYS A 1 114 ? 9.436 5.742 -15.354 1.00 91.19 114 LYS A N 1
ATOM 875 C CA . LYS A 1 114 ? 8.417 6.147 -16.327 1.00 91.19 114 LYS A CA 1
ATOM 876 C C . LYS A 1 114 ? 6.998 6.035 -15.767 1.00 91.19 114 LYS A C 1
ATOM 878 O O . LYS A 1 114 ? 6.162 6.882 -16.069 1.00 91.19 114 LYS A O 1
ATOM 883 N N . HIS A 1 115 ? 6.705 4.989 -14.996 1.00 91.81 115 HIS A N 1
ATOM 884 C CA . HIS A 1 115 ? 5.349 4.719 -14.511 1.00 91.81 115 HIS A CA 1
ATOM 885 C C . HIS A 1 115 ? 5.096 5.233 -13.092 1.00 91.81 115 HIS A C 1
ATOM 887 O O . HIS A 1 115 ? 3.958 5.581 -12.779 1.00 91.81 115 HIS A O 1
ATOM 893 N N . LEU A 1 116 ? 6.139 5.358 -12.269 1.00 92.69 116 LEU A N 1
ATOM 894 C CA . LEU A 1 116 ? 6.077 5.793 -10.874 1.00 92.69 116 LEU A CA 1
ATOM 895 C C . LEU A 1 116 ? 5.194 7.036 -10.627 1.00 92.69 116 LEU A C 1
ATOM 897 O O . LEU A 1 116 ? 4.357 6.959 -9.725 1.00 92.69 116 LEU A O 1
ATOM 901 N N . PRO A 1 117 ? 5.287 8.144 -11.397 1.00 95.12 117 PRO A N 1
ATOM 902 C CA . PRO A 1 117 ? 4.475 9.334 -11.134 1.00 95.12 117 PRO A CA 1
ATOM 903 C C . PRO A 1 117 ? 2.967 9.057 -11.140 1.00 95.12 117 PRO A C 1
ATOM 905 O O . PRO A 1 117 ? 2.247 9.571 -10.288 1.00 95.12 117 PRO A O 1
ATOM 908 N N . GLY A 1 118 ? 2.498 8.192 -12.048 1.00 95.62 118 GLY A N 1
ATOM 909 C CA . GLY A 1 118 ? 1.086 7.813 -12.117 1.00 95.62 118 GLY A CA 1
ATOM 910 C C . GLY A 1 118 ? 0.634 7.033 -10.882 1.00 95.62 118 GLY A C 1
ATOM 911 O O . GLY A 1 118 ? -0.437 7.295 -10.345 1.00 95.62 118 GLY A O 1
ATOM 912 N N . TYR A 1 119 ? 1.475 6.128 -10.374 1.00 96.19 119 TYR A N 1
ATOM 913 C CA . TYR A 1 119 ? 1.179 5.386 -9.144 1.00 96.19 119 TYR A CA 1
ATOM 914 C C . TYR A 1 119 ? 1.139 6.310 -7.929 1.00 96.19 119 TYR A C 1
ATOM 916 O O . TYR A 1 119 ? 0.204 6.228 -7.138 1.00 96.19 119 TYR A O 1
ATOM 924 N N . VAL A 1 120 ? 2.111 7.219 -7.799 1.00 96.88 120 VAL A N 1
ATOM 925 C CA . VAL A 1 120 ? 2.144 8.202 -6.705 1.00 96.88 120 VAL A CA 1
ATOM 926 C C . VAL A 1 120 ? 0.896 9.084 -6.730 1.00 96.88 120 VAL A C 1
ATOM 928 O O . VAL A 1 120 ? 0.295 9.314 -5.681 1.00 96.88 120 VAL A O 1
ATOM 931 N N . GLN A 1 121 ? 0.463 9.530 -7.913 1.00 97.44 121 GLN A N 1
ATOM 932 C CA . GLN A 1 121 ? -0.778 10.289 -8.061 1.00 97.44 121 GLN A CA 1
ATOM 933 C C . GLN A 1 121 ? -1.990 9.489 -7.564 1.00 97.44 121 GLN A C 1
ATOM 935 O O . GLN A 1 121 ? -2.725 9.981 -6.711 1.00 97.44 121 GLN A O 1
ATOM 940 N N . I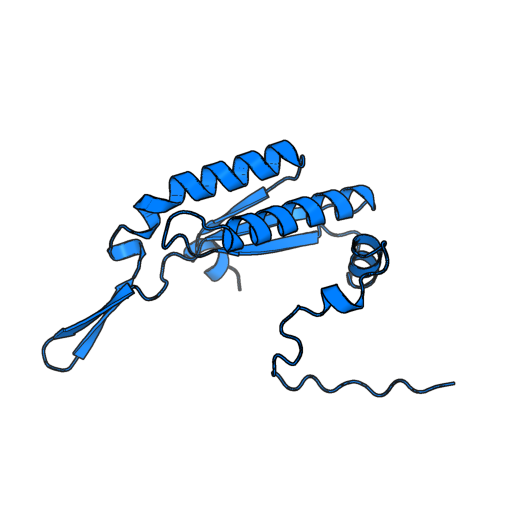LE A 1 122 ? -2.166 8.250 -8.035 1.00 97.19 122 ILE A N 1
ATOM 941 C CA . ILE A 1 122 ? -3.280 7.380 -7.625 1.00 97.19 122 ILE A CA 1
ATOM 942 C C . ILE A 1 122 ? -3.284 7.168 -6.105 1.00 97.19 122 ILE A C 1
ATOM 944 O O . ILE A 1 122 ? -4.326 7.291 -5.465 1.00 97.19 122 ILE A O 1
ATOM 948 N N . ILE A 1 123 ? -2.123 6.868 -5.516 1.00 97.88 123 ILE A N 1
ATOM 949 C CA . ILE A 1 123 ? -1.979 6.644 -4.072 1.00 97.88 123 ILE A CA 1
ATOM 950 C C . ILE A 1 123 ? -2.399 7.897 -3.292 1.00 97.88 123 ILE A C 1
ATOM 952 O O . ILE A 1 123 ? -3.183 7.797 -2.349 1.00 97.88 123 ILE A O 1
ATOM 956 N N . ASN A 1 124 ? -1.936 9.080 -3.704 1.00 97.94 124 ASN A N 1
ATOM 957 C CA . ASN A 1 124 ? -2.285 10.341 -3.047 1.00 97.94 124 ASN A CA 1
ATOM 958 C C . ASN A 1 124 ? -3.776 10.688 -3.199 1.00 97.94 124 ASN A C 1
ATOM 960 O O . ASN A 1 124 ? -4.398 11.167 -2.248 1.00 97.94 124 ASN A O 1
ATOM 964 N N . GLU A 1 125 ? -4.371 10.425 -4.366 1.00 98.06 125 GLU A N 1
ATOM 965 C CA . GLU A 1 125 ? -5.807 10.615 -4.596 1.00 98.06 125 GLU A CA 1
ATOM 966 C C . GLU A 1 125 ? -6.645 9.700 -3.696 1.00 98.06 125 GLU A C 1
ATOM 968 O O . GLU A 1 125 ? -7.613 10.154 -3.081 1.00 98.06 125 GLU A O 1
ATOM 973 N N . LEU A 1 126 ? -6.258 8.428 -3.561 1.00 97.81 126 LEU A N 1
ATOM 974 C CA . LEU A 1 126 ? -6.926 7.481 -2.670 1.00 97.81 126 LEU A CA 1
ATOM 975 C C . LEU A 1 126 ? -6.772 7.883 -1.200 1.00 97.81 126 LEU A C 1
ATOM 977 O O . LEU A 1 126 ? -7.767 7.918 -0.476 1.00 97.81 126 LEU A O 1
ATOM 981 N N . ALA A 1 127 ? -5.567 8.255 -0.769 1.00 97.56 127 ALA A N 1
ATOM 982 C CA . ALA A 1 127 ? -5.315 8.720 0.592 1.00 97.56 127 ALA A CA 1
ATOM 983 C C . ALA A 1 127 ? -6.179 9.931 0.958 1.00 97.56 127 ALA A C 1
ATOM 985 O O . ALA A 1 127 ? -6.822 9.944 2.010 1.00 97.56 127 ALA A O 1
ATOM 986 N N . SER A 1 128 ? -6.267 10.912 0.055 1.00 97.75 128 SER A N 1
ATOM 987 C CA . SER A 1 128 ? -7.118 12.092 0.225 1.00 97.75 128 SER A CA 1
ATOM 988 C C . SER A 1 128 ? -8.603 11.720 0.263 1.00 97.75 128 SER A C 1
ATOM 990 O O . SER A 1 128 ? -9.325 12.098 1.191 1.00 97.75 128 SER A O 1
ATOM 992 N N . ARG A 1 129 ? -9.061 10.903 -0.695 1.00 97.62 129 ARG A N 1
ATOM 993 C CA . ARG A 1 129 ? -10.462 10.472 -0.807 1.00 97.62 129 ARG A CA 1
ATOM 994 C C . ARG A 1 129 ? -10.942 9.706 0.423 1.00 97.62 129 ARG A C 1
ATOM 996 O O . ARG A 1 129 ? -12.060 9.930 0.881 1.00 97.62 129 ARG A O 1
ATOM 1003 N N . TYR A 1 130 ? -10.116 8.803 0.942 1.00 97.06 130 TYR A N 1
ATOM 1004 C CA . TYR A 1 130 ? -10.459 7.958 2.085 1.00 97.06 130 TYR A CA 1
ATOM 1005 C C . TYR A 1 130 ? -10.018 8.546 3.428 1.00 97.06 130 TYR A C 1
ATOM 1007 O O . TYR A 1 130 ? -10.406 8.017 4.469 1.00 97.06 130 TYR A O 1
ATOM 1015 N N . ARG A 1 131 ? -9.285 9.669 3.425 1.00 97.31 131 ARG A N 1
ATOM 1016 C CA . ARG A 1 131 ? -8.756 10.344 4.621 1.00 97.31 131 ARG A CA 1
ATOM 1017 C C . ARG A 1 131 ? -7.968 9.382 5.509 1.00 97.31 131 ARG A C 1
ATOM 1019 O O . ARG A 1 131 ? -8.241 9.255 6.701 1.00 97.31 131 ARG A O 1
ATOM 1026 N N . VAL A 1 132 ? -7.033 8.673 4.891 1.00 97.25 132 VAL A N 1
ATOM 1027 C CA . VAL A 1 132 ? -6.164 7.690 5.542 1.00 97.25 132 VAL A CA 1
ATOM 1028 C C . VAL A 1 132 ? -4.727 8.166 5.392 1.00 97.25 132 VAL A C 1
ATOM 1030 O O . VAL A 1 132 ? -4.316 8.530 4.292 1.00 97.25 132 VAL A O 1
ATOM 1033 N N . TYR A 1 133 ? -3.967 8.164 6.488 1.00 97.38 133 TYR A N 1
ATOM 1034 C CA . TYR A 1 133 ? -2.532 8.422 6.425 1.00 97.38 133 TYR A CA 1
ATOM 1035 C C . TYR A 1 133 ? -1.829 7.294 5.666 1.00 97.38 133 TYR A C 1
ATOM 1037 O O . TYR A 1 133 ? -2.088 6.112 5.915 1.0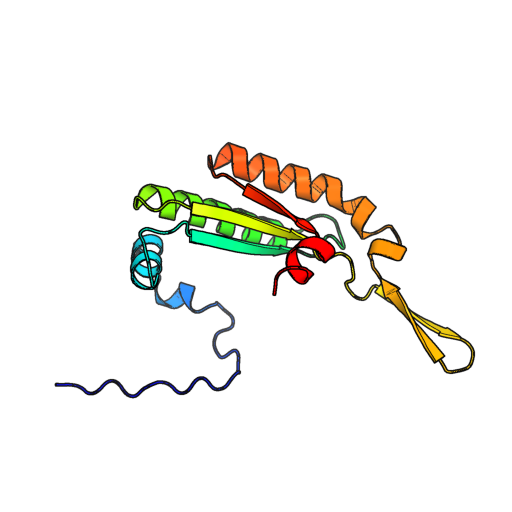0 97.38 133 TYR A O 1
ATOM 1045 N N . HIS A 1 134 ? -0.913 7.656 4.771 1.00 97.50 134 HIS A N 1
ATOM 1046 C CA . HIS A 1 134 ? -0.136 6.695 4.006 1.00 97.50 134 HIS A CA 1
ATOM 1047 C C . HIS A 1 134 ? 1.356 7.011 4.001 1.00 97.50 134 HIS A C 1
ATOM 1049 O O . HIS A 1 134 ? 1.779 8.161 4.122 1.00 97.50 134 HIS A O 1
ATOM 1055 N N . ARG A 1 135 ? 2.148 5.959 3.799 1.00 96.06 135 ARG A N 1
ATOM 1056 C CA . ARG A 1 135 ? 3.580 6.029 3.511 1.00 96.06 135 ARG A CA 1
ATOM 1057 C C . ARG A 1 135 ? 3.853 5.294 2.209 1.00 96.06 135 ARG A C 1
ATOM 1059 O O . ARG A 1 135 ? 3.291 4.230 1.963 1.00 96.06 135 ARG A O 1
ATOM 1066 N N . ILE A 1 136 ? 4.731 5.860 1.393 1.00 95.62 136 ILE A N 1
ATOM 1067 C CA . ILE A 1 136 ? 5.306 5.187 0.230 1.00 95.62 136 ILE A CA 1
ATOM 1068 C C . ILE A 1 136 ? 6.738 4.824 0.604 1.00 95.62 136 ILE A C 1
ATOM 1070 O O . ILE A 1 136 ? 7.468 5.702 1.062 1.00 95.62 136 ILE A O 1
ATOM 1074 N N . ARG A 1 137 ? 7.121 3.560 0.426 1.00 93.69 137 ARG A N 1
ATOM 1075 C CA . ARG A 1 137 ? 8.494 3.091 0.647 1.00 93.69 137 ARG A CA 1
ATOM 1076 C C . ARG A 1 137 ? 9.048 2.497 -0.633 1.00 93.69 137 ARG A C 1
ATOM 1078 O O . ARG A 1 137 ? 8.323 1.844 -1.381 1.00 93.69 137 ARG A O 1
ATOM 1085 N N . MET A 1 138 ? 10.333 2.710 -0.874 1.00 89.19 138 MET A N 1
ATOM 1086 C CA . MET A 1 138 ? 11.053 2.013 -1.941 1.00 89.19 138 MET A CA 1
ATOM 1087 C C . MET A 1 138 ? 11.615 0.689 -1.419 1.00 89.19 138 MET A C 1
ATOM 1089 O O . MET A 1 138 ? 11.764 0.508 -0.211 1.00 89.19 138 MET A O 1
ATOM 1093 N N . GLU A 1 139 ? 11.978 -0.216 -2.326 1.00 84.25 139 GLU A N 1
ATOM 1094 C CA . GLU A 1 139 ? 12.568 -1.518 -1.982 1.00 84.25 139 GLU A CA 1
ATOM 1095 C C . GLU A 1 139 ? 13.753 -1.425 -1.030 1.00 84.25 139 GLU A C 1
ATOM 1097 O O . GLU A 1 1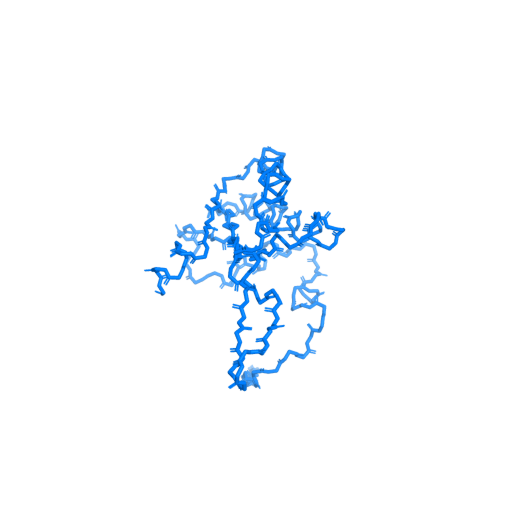39 ? 13.827 -2.158 -0.050 1.00 84.25 139 GLU A O 1
ATOM 1102 N N . GLU A 1 140 ? 14.644 -0.470 -1.263 1.00 84.25 140 GLU A N 1
ATOM 1103 C CA . GLU A 1 140 ? 15.791 -0.228 -0.391 1.00 84.25 140 GLU A CA 1
ATOM 1104 C C . GLU A 1 140 ? 15.384 0.065 1.060 1.00 84.25 140 GLU A C 1
ATOM 1106 O O . GLU A 1 140 ? 16.012 -0.423 1.994 1.00 84.25 140 GLU A O 1
ATOM 1111 N N . GLU A 1 141 ? 14.296 0.807 1.252 1.00 85.06 141 GLU A N 1
ATOM 1112 C CA . GLU A 1 141 ? 13.815 1.216 2.566 1.00 85.06 141 GLU A CA 1
ATOM 1113 C C . GLU A 1 141 ? 13.169 0.050 3.320 1.00 85.06 141 GLU A C 1
ATOM 1115 O O . GLU A 1 141 ? 13.509 -0.180 4.480 1.00 85.06 141 GLU A O 1
ATOM 1120 N N . PHE A 1 142 ? 12.280 -0.723 2.688 1.00 82.62 142 PHE A N 1
ATOM 1121 C CA . PHE A 1 142 ? 11.621 -1.831 3.390 1.00 82.62 142 PHE A CA 1
ATOM 1122 C C . PHE A 1 142 ? 12.516 -3.068 3.539 1.00 82.62 142 PHE A C 1
ATOM 1124 O O . PHE A 1 142 ? 12.334 -3.823 4.485 1.00 82.62 142 PHE A O 1
ATOM 1131 N N . MET A 1 143 ? 13.521 -3.254 2.676 1.00 78.81 143 MET A N 1
ATOM 1132 C CA . MET A 1 143 ? 14.525 -4.316 2.843 1.00 78.81 143 MET A CA 1
ATOM 1133 C C . MET A 1 143 ? 15.586 -3.976 3.900 1.00 78.81 143 MET A C 1
ATOM 1135 O O . MET A 1 143 ? 16.273 -4.874 4.383 1.00 78.81 143 MET A O 1
ATOM 1139 N N . SER A 1 144 ? 15.741 -2.697 4.263 1.00 78.38 144 SER A N 1
ATOM 1140 C CA . SER A 1 144 ? 16.702 -2.262 5.289 1.00 78.38 144 SER A CA 1
ATOM 1141 C C . SER A 1 144 ? 16.239 -2.517 6.729 1.00 78.38 144 SER A C 1
ATOM 1143 O O . SER A 1 144 ? 17.038 -2.385 7.653 1.00 78.38 144 SER A O 1
ATOM 1145 N N . ASN A 1 145 ? 14.972 -2.894 6.917 1.00 59.72 145 ASN A N 1
ATOM 1146 C CA . ASN A 1 145 ? 14.352 -3.112 8.222 1.00 59.72 145 ASN A CA 1
ATOM 1147 C C . ASN A 1 145 ? 13.584 -4.457 8.214 1.00 59.72 145 ASN A C 1
ATOM 1149 O O . ASN A 1 145 ? 12.361 -4.447 8.052 1.00 59.72 145 ASN A O 1
ATOM 1153 N N . PRO A 1 146 ? 14.303 -5.600 8.275 1.00 48.22 146 PRO A N 1
ATOM 1154 C CA . PRO A 1 146 ? 13.712 -6.940 8.239 1.00 48.22 146 PRO A CA 1
ATOM 1155 C C . PRO A 1 146 ? 12.935 -7.310 9.509 1.00 48.22 146 PRO A C 1
ATOM 1157 O O . PRO A 1 146 ? 13.287 -6.810 10.602 1.00 48.22 146 PRO A O 1
#

pLDDT: mean 81.28, std 16.49, range [39.41, 98.06]

Radius of gyration: 18.96 Å; chains: 1; bounding box: 51×42×47 Å

Foldseek 3Di:
DDDDDPDDDPVDDPDPPDPLVVVPDPCSLVVVCVVDPDQQDEAEQEDEDEQQDAQDPVNLVVLLCSLVSQLVNVVVVGRYAYEYEYEFQDWDDWDDDPNDIDTDTNNNVCSNVVRVVNVVVSNVVSCVVSVHHYDYHYPVGVVVPD

Secondary structure (DSSP, 8-state):
----------SS---TT-GGGTS-SS-HHHHHHHT-S-TTSPEEEEEEE--SSS--HHHHHHHHHHHHHHHHHHHTT--EEEEEEE----EEEEEEETTEEEEEETTTTTHHHHHHHHHHHHHHHHHHHHT--EEEEEHHHHHT--

Sequence (146 aa):
MEQSTPVAYDLASHHALGGGSYAFKTRYPLYLKTLLSDPGQRTEVNIIIQPNSPAHVGTMCSLGLAFVLARRLLDEGLDVSVTCDLWDRAKGEQMTIDGVVYQKSLRDKGTFQKHLPGYVQIINELASRYRVYHRIRMEEEFMSNP